Protein AF-A0A8T0CGD7-F1 (afdb_monomer)

InterPro domains:
  IPR018170 Aldo/keto reductase, conserved site [PS00063] (16-31)
  IPR036812 NAD(P)-dependent oxidoreductase domain superfamily [G3DSA:3.20.20.100] (1-77)
  IPR036812 NAD(P)-dependent oxidoreductase domain superfamily [SSF51430] (2-60)

Mean predicted aligned error: 3.88 Å

Sequence (77 aa):
MKVALRWTFEQGACVIVKSFNKERMKENLKILEWELSQEDSDKIKLQIPQRRGCPGDMYVSEDGPYKSLDELWDGDA

pLDDT: mean 94.05, std 4.56, range [63.03, 97.69]

Secondary structure (DSSP, 8-state):
-HHHHHHHHHTT-------S-HHHHHHHHGGGS----HHHHHHHHHHS----S---GGGB-TTSSBSSHHHHTTT--

Foldseek 3Di:
DLVVLLLCVVVVDDDDDDDPDPVVVVVNVCSVVDHDDPVVSVCCVPPDDDDDPCLPVVQADPPHPHPDSCRVVVNPD

Solvent-accessible surface area (backbone atoms only — not comparable to full-atom values): 5057 Å² total; per-residue (Å²): 109,57,67,61,55,34,51,47,41,74,75,71,45,88,81,88,83,88,70,91,48,68,68,58,50,58,56,59,62,54,39,78,79,60,78,80,52,70,69,59,50,49,48,51,68,74,71,53,82,88,74,76,91,73,76,55,66,93,63,42,33,94,91,45,98,19,76,39,58,42,64,68,43,78,66,75,102

Nearest PDB structures (foldseek):
  7mbf-assembly1_A  TM=9.427E-01  e=4.125E-05  Papaver somniferum
  7mbf-assembly5_E  TM=9.319E-01  e=6.958E-05  Papaver somniferum
  3h7u-assembly1_A  TM=9.415E-01  e=4.629E-04  Arabidopsis thaliana
  7mbf-assembly3_C  TM=8.685E-01  e=1.602E-03  Papaver somniferum
  2he5-assembly2_D  TM=8.948E-01  e=8.629E-02  Mus musculus

Structure (mmCIF, N/CA/C/O backbone):
data_AF-A0A8T0CGD7-F1
#
_entry.id   AF-A0A8T0CGD7-F1
#
loop_
_atom_site.group_PDB
_atom_site.id
_atom_site.type_symbol
_atom_site.label_atom_id
_atom_site.label_alt_id
_atom_site.label_comp_id
_atom_site.label_asym_id
_atom_site.label_entity_id
_atom_site.label_seq_id
_atom_site.pdbx_PDB_ins_code
_atom_site.Cartn_x
_atom_site.Cartn_y
_atom_site.Cartn_z
_atom_site.occupancy
_atom_site.B_iso_or_equiv
_atom_site.auth_seq_id
_atom_site.auth_comp_id
_atom_site.auth_asym_id
_atom_site.auth_atom_id
_atom_site.pdbx_PDB_model_num
ATOM 1 N N . MET A 1 1 ? 0.461 2.750 10.970 1.00 81.25 1 MET A N 1
ATOM 2 C CA . MET A 1 1 ? -0.297 1.762 10.167 1.00 81.25 1 MET A CA 1
ATOM 3 C C . MET A 1 1 ? -1.754 2.179 9.997 1.00 81.25 1 MET A C 1
ATOM 5 O O . MET A 1 1 ? -2.137 2.445 8.873 1.00 81.25 1 MET A O 1
ATOM 9 N N . LYS A 1 2 ? -2.540 2.302 11.080 1.00 91.56 2 LYS A N 1
ATOM 10 C CA . LYS A 1 2 ? -3.996 2.568 11.036 1.00 91.56 2 LYS A CA 1
ATOM 11 C C . LYS A 1 2 ? -4.408 3.752 10.150 1.00 91.56 2 LYS A C 1
ATOM 13 O O . LYS A 1 2 ? -5.287 3.581 9.324 1.00 91.56 2 LYS A O 1
ATOM 18 N N . VAL A 1 3 ? -3.727 4.896 10.269 1.00 94.19 3 VAL A N 1
ATOM 19 C CA . VAL A 1 3 ? -3.988 6.095 9.444 1.00 94.19 3 VAL A CA 1
ATOM 20 C C . VAL A 1 3 ? -3.795 5.824 7.952 1.00 94.19 3 VAL A C 1
ATOM 22 O O . VAL A 1 3 ? -4.673 6.142 7.167 1.00 94.19 3 VAL A O 1
ATOM 25 N N . ALA A 1 4 ? -2.697 5.169 7.565 1.00 94.06 4 ALA A N 1
ATOM 26 C CA . ALA A 1 4 ? -2.444 4.826 6.166 1.00 94.06 4 ALA A CA 1
ATOM 27 C C . ALA A 1 4 ? -3.499 3.853 5.614 1.00 94.06 4 ALA A C 1
ATOM 29 O O . ALA A 1 4 ? -4.012 4.066 4.525 1.00 94.06 4 ALA A O 1
ATOM 30 N N . LEU A 1 5 ? -3.869 2.823 6.389 1.00 95.88 5 LEU A N 1
ATOM 31 C CA . LEU A 1 5 ? -4.914 1.874 5.988 1.00 95.88 5 LEU A CA 1
ATOM 32 C C . LEU A 1 5 ? -6.278 2.565 5.841 1.00 95.88 5 LEU A C 1
ATOM 34 O O . LEU A 1 5 ? -6.983 2.308 4.871 1.00 95.88 5 LEU A O 1
ATOM 38 N N . ARG A 1 6 ? -6.635 3.446 6.786 1.00 96.81 6 ARG A N 1
ATOM 39 C CA . ARG A 1 6 ? -7.877 4.222 6.733 1.00 96.81 6 ARG A CA 1
ATOM 40 C C . ARG A 1 6 ? -7.906 5.138 5.515 1.00 96.81 6 ARG A C 1
ATOM 42 O O . ARG A 1 6 ? -8.887 5.123 4.786 1.00 96.81 6 ARG A O 1
ATOM 49 N N . TRP A 1 7 ? -6.823 5.871 5.268 1.00 96.06 7 TRP A N 1
ATOM 50 C CA . TRP A 1 7 ? -6.714 6.749 4.108 1.00 96.06 7 TRP A CA 1
ATOM 51 C C . TRP A 1 7 ? -6.891 5.976 2.795 1.00 96.06 7 TRP A C 1
ATOM 53 O O . TRP A 1 7 ? -7.714 6.362 1.973 1.00 96.06 7 TRP A O 1
ATOM 63 N N . THR A 1 8 ? -6.191 4.846 2.615 1.00 94.75 8 THR A N 1
AT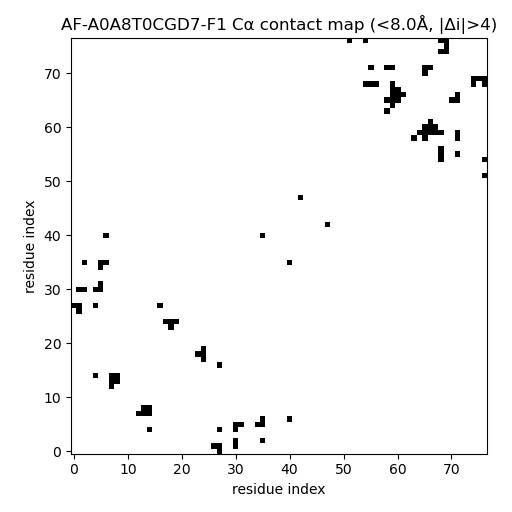OM 64 C CA . THR A 1 8 ? -6.333 4.010 1.409 1.00 94.75 8 THR A CA 1
ATOM 65 C C . THR A 1 8 ? -7.757 3.477 1.245 1.00 94.75 8 THR A C 1
ATOM 67 O O . THR A 1 8 ? -8.278 3.465 0.131 1.00 94.75 8 THR A O 1
ATOM 70 N N . PHE A 1 9 ? -8.399 3.079 2.346 1.00 95.38 9 PHE A N 1
ATOM 71 C CA . PHE A 1 9 ? -9.796 2.651 2.341 1.00 95.38 9 PHE A CA 1
ATOM 72 C C . PHE A 1 9 ? -10.748 3.783 1.910 1.00 95.38 9 PHE A C 1
ATOM 74 O O . PHE A 1 9 ? -11.615 3.560 1.070 1.00 95.38 9 PHE A O 1
ATOM 81 N N . GLU A 1 10 ? -10.556 5.012 2.404 1.00 96.12 10 GLU 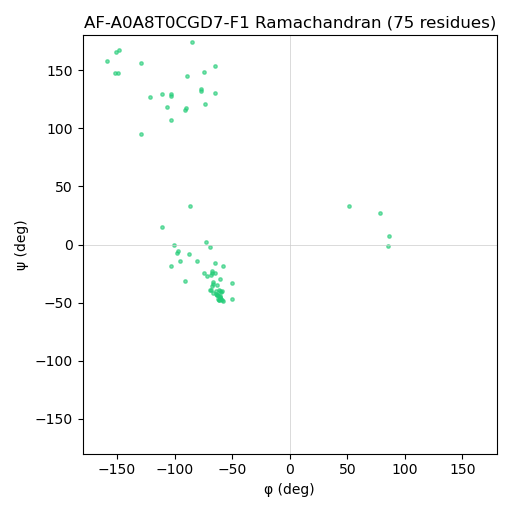A N 1
ATOM 82 C CA . GLU A 1 10 ? -11.353 6.189 2.012 1.00 96.12 10 GLU A CA 1
ATOM 83 C C . GLU A 1 10 ? -11.140 6.628 0.559 1.00 96.12 10 GLU A C 1
ATOM 85 O O . GLU A 1 10 ? -12.044 7.210 -0.033 1.00 96.12 10 GLU A O 1
ATOM 90 N N . GLN A 1 11 ? -9.994 6.305 -0.054 1.00 94.69 11 GLN A N 1
ATOM 91 C CA . GLN A 1 11 ? -9.794 6.495 -1.499 1.00 94.69 11 GLN A CA 1
ATOM 92 C C . GLN A 1 11 ? -10.573 5.470 -2.356 1.00 94.69 11 GLN A C 1
ATOM 94 O O . GLN A 1 11 ? -10.461 5.483 -3.580 1.00 94.69 11 GLN A O 1
ATOM 99 N N . GLY A 1 12 ? -11.352 4.572 -1.738 1.00 94.44 12 GLY A N 1
ATOM 100 C CA . GLY A 1 12 ? -12.180 3.575 -2.422 1.00 94.44 12 GLY A CA 1
ATOM 101 C C . GLY A 1 12 ? -11.455 2.271 -2.766 1.00 94.44 12 GLY A C 1
ATOM 102 O O . GLY A 1 12 ? -12.018 1.421 -3.455 1.00 94.44 12 GLY A O 1
ATOM 103 N N . ALA A 1 13 ? -10.219 2.085 -2.294 1.00 93.62 13 ALA A N 1
ATOM 104 C CA 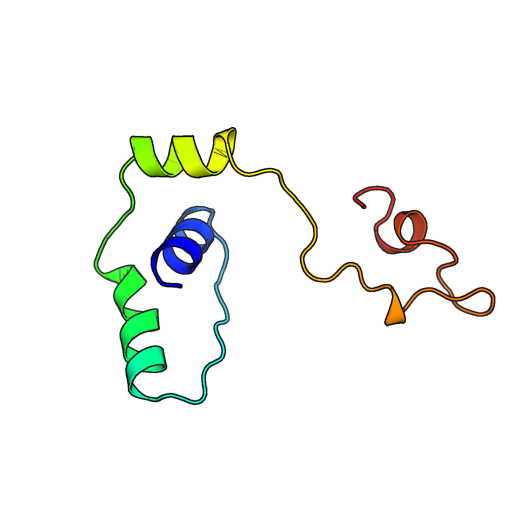. ALA A 1 13 ? -9.450 0.870 -2.535 1.00 93.62 13 ALA A CA 1
ATOM 105 C C . ALA A 1 13 ? -9.703 -0.199 -1.457 1.00 93.62 13 ALA A C 1
ATOM 107 O O . ALA A 1 13 ? -9.834 0.093 -0.266 1.00 93.62 13 ALA A O 1
ATOM 108 N N . CYS A 1 14 ? -9.699 -1.472 -1.864 1.00 91.88 14 CYS A N 1
ATOM 109 C CA . CYS A 1 14 ? -9.669 -2.587 -0.920 1.00 91.88 14 CYS A CA 1
ATOM 110 C C . CYS A 1 14 ? -8.249 -2.762 -0.361 1.00 91.88 14 CYS A C 1
ATOM 112 O O . CYS A 1 14 ? -7.275 -2.789 -1.114 1.00 91.88 14 CYS A O 1
ATOM 114 N N . VAL A 1 15 ? -8.125 -2.887 0.962 1.00 91.75 15 VAL A N 1
ATOM 115 C CA . VAL A 1 15 ? -6.828 -2.900 1.649 1.00 91.75 15 VAL A CA 1
ATOM 116 C C . VAL A 1 15 ? -6.487 -4.307 2.132 1.00 91.75 15 VAL A C 1
ATOM 118 O O . VAL A 1 15 ? -7.168 -4.864 2.991 1.00 91.75 15 VAL A O 1
ATOM 121 N N . ILE A 1 16 ? -5.386 -4.866 1.625 1.00 92.81 16 ILE A N 1
ATOM 122 C CA . ILE A 1 16 ? -4.855 -6.164 2.060 1.00 92.81 16 ILE A CA 1
ATOM 123 C C . ILE A 1 16 ? -3.649 -5.914 2.964 1.00 92.81 16 ILE A C 1
ATOM 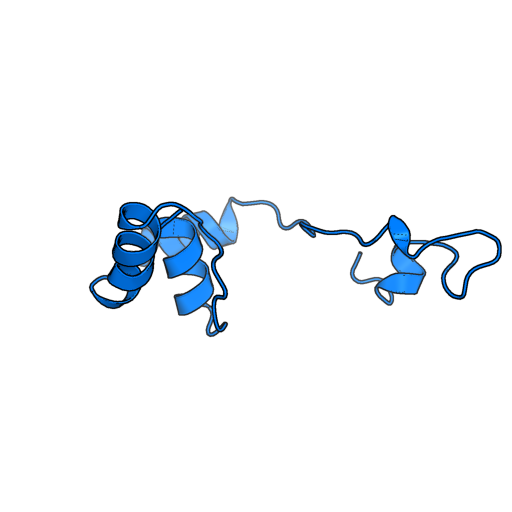125 O O . ILE A 1 16 ? -2.576 -5.528 2.505 1.00 92.81 16 ILE A O 1
ATOM 129 N N . VAL A 1 17 ? -3.815 -6.137 4.270 1.00 92.94 17 VAL A N 1
ATOM 130 C CA . VAL A 1 17 ? -2.756 -5.908 5.262 1.00 92.94 17 VAL A CA 1
ATOM 131 C C . VAL A 1 17 ? -2.245 -7.216 5.855 1.00 92.94 17 VAL A C 1
ATOM 133 O O . VAL A 1 17 ? -3.005 -8.042 6.354 1.00 92.94 17 VAL A O 1
ATOM 136 N N . LYS A 1 18 ? -0.920 -7.387 5.854 1.00 94.12 18 LYS A N 1
ATOM 137 C CA . LYS A 1 18 ? -0.249 -8.576 6.388 1.00 94.12 18 LYS A CA 1
ATOM 138 C C . LYS A 1 18 ? 0.379 -8.299 7.754 1.00 94.12 18 LYS A C 1
ATOM 140 O O . LYS A 1 18 ? 1.156 -7.360 7.921 1.00 94.12 18 LYS A O 1
ATOM 145 N N . SER A 1 19 ? 0.103 -9.158 8.734 1.00 95.56 19 SER A N 1
ATOM 146 C CA . SER A 1 19 ? 0.808 -9.184 10.020 1.00 95.56 19 SER A CA 1
ATOM 147 C C . SER A 1 19 ? 0.805 -10.589 10.614 1.00 95.56 19 SER A C 1
ATOM 149 O O . SER 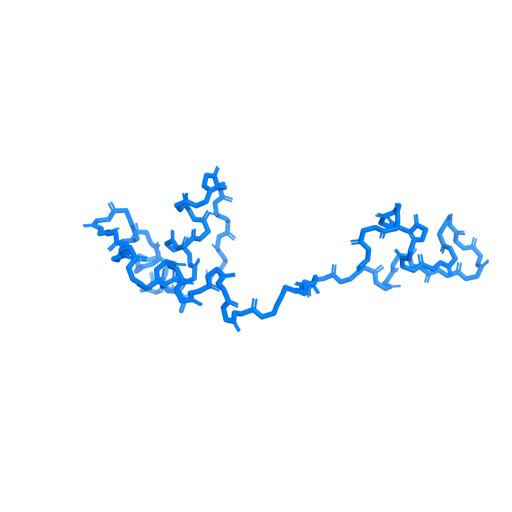A 1 19 ? -0.160 -11.322 10.452 1.00 95.56 19 SER A O 1
ATOM 151 N N . PHE A 1 20 ? 1.865 -10.949 11.338 1.00 96.50 20 PHE A N 1
ATOM 152 C CA . PHE A 1 20 ? 1.904 -12.169 12.157 1.00 96.50 20 PHE A CA 1
ATOM 153 C C . PHE A 1 20 ? 1.581 -11.895 13.634 1.00 96.50 20 PHE A C 1
ATOM 155 O O . PHE A 1 20 ? 1.477 -12.818 14.438 1.00 96.50 20 PHE A O 1
ATOM 162 N N . ASN A 1 21 ? 1.419 -10.623 14.011 1.00 97.19 21 ASN A N 1
ATOM 163 C CA . ASN A 1 21 ? 1.063 -10.231 15.367 1.00 97.19 21 ASN A CA 1
ATOM 164 C C . ASN A 1 21 ? -0.467 -10.156 15.492 1.00 97.19 21 ASN A C 1
ATOM 166 O O . ASN A 1 21 ? -1.110 -9.345 14.825 1.00 97.19 21 ASN A O 1
ATOM 170 N N . LYS A 1 22 ? -1.043 -10.993 16.364 1.00 96.75 22 LYS A N 1
ATOM 171 C CA . LYS A 1 22 ? -2.499 -11.109 16.551 1.00 96.75 22 LYS A CA 1
ATOM 172 C C . LYS A 1 22 ? -3.164 -9.806 16.981 1.00 96.75 22 LYS A C 1
ATOM 174 O O . LYS A 1 22 ? -4.224 -9.475 16.457 1.00 96.75 22 LYS A O 1
ATOM 179 N N . GLU A 1 23 ? -2.538 -9.054 17.876 1.00 96.38 23 GLU A N 1
ATOM 180 C CA . GLU A 1 23 ? -3.092 -7.778 18.329 1.00 96.38 23 GLU A CA 1
ATOM 181 C C . GLU A 1 23 ? -3.057 -6.736 17.209 1.00 96.38 23 GLU A C 1
ATOM 183 O O . GLU A 1 23 ? -4.060 -6.070 16.966 1.00 96.38 23 GLU A O 1
ATOM 188 N N . ARG A 1 24 ? -1.984 -6.698 16.405 1.00 95.50 24 ARG A N 1
ATOM 189 C CA . ARG A 1 24 ? -1.938 -5.842 15.206 1.00 95.50 24 ARG A CA 1
ATOM 190 C C . ARG A 1 24 ? -3.008 -6.206 14.180 1.00 95.50 24 ARG A C 1
ATOM 192 O O . ARG A 1 24 ? -3.583 -5.307 13.579 1.00 95.50 24 ARG A O 1
ATOM 199 N N . MET A 1 25 ? -3.287 -7.495 13.973 1.00 95.00 25 MET A N 1
ATOM 200 C CA . MET A 1 25 ? -4.356 -7.918 13.059 1.00 95.00 25 MET A CA 1
ATOM 201 C C . MET A 1 25 ? -5.720 -7.393 13.514 1.00 95.00 25 MET A C 1
ATOM 203 O O . MET A 1 25 ? -6.423 -6.785 12.712 1.00 95.00 25 MET A O 1
ATOM 207 N N . LYS A 1 26 ? -6.063 -7.546 14.801 1.00 94.25 26 LYS A N 1
ATOM 208 C CA . LYS A 1 26 ? -7.307 -6.994 15.363 1.00 94.25 26 LYS A CA 1
ATOM 209 C C . LYS A 1 26 ? -7.354 -5.474 15.231 1.00 94.25 26 LYS A C 1
ATOM 211 O O . LYS A 1 26 ? -8.359 -4.911 14.821 1.00 94.25 26 LYS A O 1
ATOM 216 N N . GLU A 1 27 ? -6.258 -4.806 15.565 1.00 93.75 27 GLU A N 1
ATOM 217 C CA . GLU A 1 27 ? -6.143 -3.353 15.497 1.00 93.75 27 GLU A CA 1
ATOM 218 C C . GLU A 1 27 ? -6.280 -2.784 14.083 1.00 93.75 27 GLU A C 1
ATOM 220 O O . GLU A 1 27 ? -6.820 -1.690 13.928 1.00 93.75 27 GLU A O 1
ATOM 225 N N . ASN A 1 28 ? -5.803 -3.499 13.064 1.00 94.94 28 ASN A N 1
ATOM 226 C CA . ASN A 1 28 ? -5.930 -3.080 11.671 1.00 94.94 28 ASN A CA 1
ATOM 227 C C . ASN A 1 28 ? -7.382 -3.129 11.172 1.00 94.94 28 ASN A C 1
ATOM 229 O O . ASN A 1 28 ? -7.721 -2.369 10.274 1.00 94.94 28 ASN A O 1
ATOM 233 N N . LEU A 1 29 ? -8.239 -3.978 11.752 1.00 93.19 29 LEU A N 1
ATOM 234 C CA . LEU A 1 29 ? -9.664 -4.047 11.398 1.00 93.19 29 LEU A CA 1
ATOM 235 C C . LEU A 1 29 ? -10.468 -2.863 11.955 1.00 93.19 29 LEU A C 1
ATOM 237 O O . LEU A 1 29 ? -11.482 -2.480 11.378 1.00 93.19 29 LEU A O 1
ATOM 241 N N . LYS A 1 30 ? -9.986 -2.228 13.030 1.00 95.44 30 LYS A N 1
ATOM 242 C CA . LYS A 1 30 ? -10.662 -1.094 13.684 1.00 95.44 30 LYS A CA 1
ATOM 243 C C . LYS A 1 30 ? -10.672 0.194 12.857 1.00 95.44 30 LYS A C 1
ATOM 245 O O . LYS A 1 30 ? -11.230 1.192 13.291 1.00 95.44 30 LYS A O 1
ATOM 250 N N . ILE A 1 31 ? -10.056 0.212 11.674 1.00 95.25 31 ILE A N 1
ATOM 251 C CA . ILE A 1 31 ? -10.110 1.365 10.757 1.00 95.25 31 ILE A CA 1
ATOM 252 C C . ILE A 1 31 ? -11.525 1.645 10.232 1.00 95.25 31 ILE A C 1
ATOM 254 O O . ILE A 1 31 ? -11.776 2.715 9.692 1.00 95.25 31 ILE A O 1
ATOM 258 N N . LEU A 1 32 ? -12.446 0.689 10.369 1.00 92.69 32 LEU A N 1
ATOM 259 C CA . LEU A 1 32 ? -13.841 0.849 9.959 1.00 92.69 32 LEU A CA 1
ATOM 260 C C . LEU A 1 32 ? -14.677 1.618 10.994 1.00 92.69 32 LEU A C 1
ATOM 262 O O . LEU A 1 32 ? -15.778 2.050 10.680 1.00 92.69 32 LEU A O 1
ATOM 266 N N . GLU A 1 33 ? -14.166 1.783 12.216 1.00 96.44 33 GLU A N 1
ATOM 267 C CA . GLU A 1 33 ? -14.893 2.385 13.343 1.00 96.44 33 GLU A CA 1
ATOM 268 C C . GLU A 1 33 ? -14.761 3.917 13.403 1.00 96.44 33 GLU A C 1
ATOM 270 O O . GLU A 1 33 ? -15.407 4.559 14.227 1.00 96.44 33 GLU A O 1
ATOM 275 N N . TRP A 1 34 ? -13.904 4.513 12.574 1.00 95.81 34 TRP A N 1
ATOM 276 C CA . TRP A 1 34 ? -13.615 5.947 12.570 1.00 95.81 34 TRP A CA 1
ATOM 277 C C . TRP A 1 34 ? -13.207 6.409 11.169 1.00 95.81 34 TRP A C 1
ATOM 279 O O . TRP A 1 34 ? -12.879 5.588 10.314 1.00 95.81 34 TRP A O 1
ATOM 289 N N . GLU A 1 35 ? -13.208 7.718 10.948 1.00 96.62 35 GLU A N 1
ATOM 290 C CA . GLU A 1 35 ? -12.860 8.360 9.677 1.00 96.62 35 GLU A CA 1
ATOM 291 C C . GLU A 1 35 ? -11.823 9.466 9.874 1.00 96.62 35 GLU A C 1
ATOM 293 O O . GLU A 1 35 ? -11.667 9.995 10.980 1.00 96.62 35 GLU A O 1
ATOM 298 N N . LEU A 1 36 ? -11.072 9.784 8.818 1.00 97.19 36 LEU A N 1
ATOM 299 C CA . LEU A 1 36 ? -10.153 10.916 8.859 1.00 97.19 36 LEU A CA 1
ATOM 300 C C . LEU A 1 36 ? -10.932 12.224 8.771 1.00 97.19 36 LEU A C 1
ATOM 302 O O . LEU A 1 36 ? -11.959 12.325 8.104 1.00 97.19 36 LEU A O 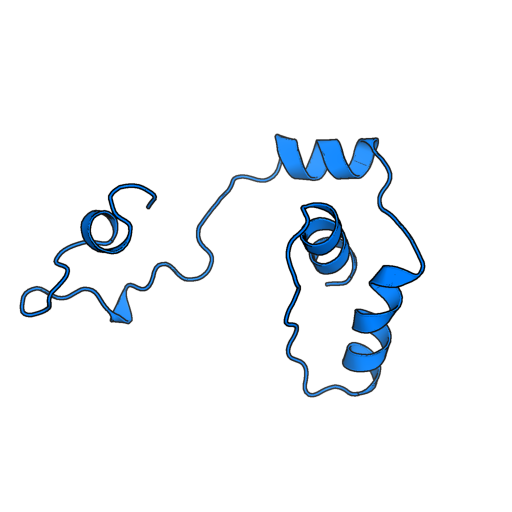1
ATOM 306 N N . SER A 1 37 ? -10.399 13.259 9.417 1.00 97.69 37 SER A N 1
ATOM 307 C CA . SER A 1 37 ? -10.898 14.607 9.184 1.00 97.69 37 SER A CA 1
ATOM 308 C C . SER A 1 37 ? -10.607 15.025 7.737 1.00 97.69 37 SER A C 1
ATOM 310 O O . SER A 1 37 ? -9.638 14.565 7.118 1.00 97.69 37 SER A O 1
ATOM 312 N N . GLN A 1 38 ? -11.420 15.934 7.195 1.00 96.94 38 GLN A N 1
ATOM 313 C CA . GLN A 1 38 ? -11.163 16.493 5.866 1.00 96.94 38 GLN A CA 1
ATOM 314 C C . GLN A 1 38 ? -9.792 17.184 5.815 1.00 96.94 38 GLN A C 1
ATOM 316 O O . GLN A 1 38 ? -9.048 17.008 4.858 1.00 96.94 38 GLN A O 1
ATOM 321 N N . GLU A 1 39 ? -9.422 17.896 6.883 1.00 97.56 39 GLU A N 1
ATOM 322 C CA . GLU A 1 39 ? -8.131 18.577 6.990 1.00 97.56 39 GLU A CA 1
ATOM 323 C C . GLU A 1 39 ? -6.951 17.595 6.909 1.00 97.56 39 GLU A C 1
ATOM 325 O O . GLU A 1 39 ? -5.988 17.840 6.180 1.00 97.56 39 GLU A O 1
ATOM 330 N N . ASP A 1 40 ? -7.013 16.468 7.622 1.00 96.62 40 ASP A N 1
ATOM 331 C CA . ASP A 1 40 ? -5.957 15.451 7.573 1.00 96.62 40 ASP A CA 1
ATOM 332 C C . ASP A 1 40 ? -5.903 14.758 6.211 1.00 96.62 40 ASP A C 1
ATOM 334 O O . ASP A 1 40 ? -4.816 14.509 5.682 1.00 96.62 40 ASP A O 1
ATOM 338 N N . SER A 1 41 ? -7.066 14.495 5.615 1.00 95.75 41 SER A N 1
ATOM 339 C CA . SER A 1 41 ? -7.173 13.925 4.270 1.00 95.75 41 SER A CA 1
ATOM 340 C C . SER A 1 41 ? -6.529 14.836 3.224 1.00 95.75 41 SER A C 1
ATOM 342 O O . SER A 1 41 ? -5.744 14.371 2.392 1.00 95.75 41 SER A O 1
ATOM 344 N N . ASP A 1 42 ? -6.789 16.141 3.310 1.00 96.19 42 ASP A N 1
ATOM 345 C CA . ASP A 1 42 ? -6.217 17.146 2.417 1.00 96.19 42 ASP A CA 1
ATOM 346 C C . ASP A 1 42 ? -4.704 17.280 2.619 1.00 96.19 42 ASP A C 1
ATOM 348 O O . ASP A 1 42 ? -3.952 17.324 1.641 1.00 96.19 42 ASP A O 1
ATOM 352 N N . LYS A 1 43 ? -4.223 17.263 3.871 1.00 96.50 43 LYS A N 1
ATOM 353 C CA . LYS A 1 43 ? -2.781 17.257 4.172 1.00 96.50 43 LYS A CA 1
ATOM 354 C C . LYS A 1 43 ? -2.085 16.055 3.544 1.00 96.50 43 LYS A C 1
ATOM 356 O O . LYS A 1 43 ? -1.056 16.229 2.894 1.00 96.50 43 LYS A O 1
ATOM 361 N N . ILE A 1 44 ? -2.640 14.851 3.700 1.00 95.50 44 ILE A N 1
ATOM 362 C CA . ILE A 1 44 ? -2.067 13.628 3.121 1.00 95.50 44 ILE A CA 1
ATOM 363 C C . ILE A 1 44 ? -2.022 13.736 1.594 1.00 95.50 44 ILE A C 1
ATOM 365 O O . ILE A 1 44 ? -0.978 13.485 0.991 1.00 95.50 44 ILE A O 1
ATOM 369 N N . LYS A 1 45 ? -3.130 14.152 0.973 1.00 94.00 45 LYS A N 1
ATOM 370 C CA . LYS A 1 45 ? -3.250 14.257 -0.485 1.00 94.00 45 LYS A CA 1
ATOM 371 C C . LYS A 1 45 ? -2.296 15.289 -1.092 1.00 94.00 45 LYS A C 1
ATOM 373 O O . LYS A 1 45 ? -1.752 15.046 -2.164 1.00 94.00 45 LYS A O 1
ATOM 378 N N . LEU A 1 46 ? -2.114 16.437 -0.438 1.00 95.56 46 LEU A N 1
ATOM 379 C CA . LEU A 1 46 ? -1.353 17.562 -0.990 1.00 95.56 46 LEU A CA 1
ATOM 380 C C . LEU A 1 46 ? 0.135 17.531 -0.631 1.00 95.56 46 LEU A C 1
ATOM 382 O O . LEU A 1 46 ? 0.951 18.025 -1.404 1.00 95.56 46 LEU A O 1
ATOM 386 N N . GLN A 1 47 ? 0.497 17.001 0.540 1.00 96.12 47 GLN A N 1
ATOM 387 C CA . GLN A 1 47 ? 1.858 17.142 1.071 1.00 96.12 47 GLN A CA 1
ATOM 388 C C . GLN A 1 47 ? 2.714 15.884 0.913 1.00 96.12 47 GLN A C 1
ATOM 390 O O . GLN A 1 47 ? 3.938 15.978 1.002 1.00 96.12 47 GLN A O 1
ATOM 395 N N . ILE A 1 48 ? 2.112 14.709 0.686 1.00 94.00 48 ILE A N 1
ATOM 396 C CA . ILE A 1 48 ? 2.876 13.467 0.541 1.00 94.00 48 ILE A CA 1
ATOM 397 C C . ILE A 1 48 ? 3.229 13.237 -0.936 1.00 94.00 48 ILE A C 1
ATOM 399 O O . ILE A 1 48 ? 2.329 13.007 -1.751 1.00 94.00 48 ILE A O 1
ATOM 403 N N . PRO A 1 49 ? 4.526 13.242 -1.300 1.00 94.00 49 PRO A N 1
ATOM 404 C CA . PRO A 1 49 ? 4.942 12.955 -2.664 1.00 94.00 49 PRO A CA 1
ATOM 405 C C . PRO A 1 49 ? 4.600 11.509 -3.031 1.00 94.00 49 PRO A C 1
ATOM 407 O O . PRO A 1 49 ? 4.929 10.573 -2.298 1.00 94.00 49 PRO A O 1
ATOM 410 N N . GLN A 1 50 ? 3.958 11.332 -4.184 1.00 90.94 50 GL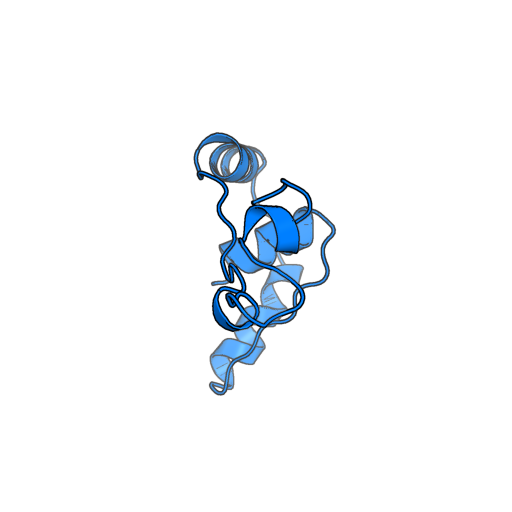N A N 1
ATOM 411 C CA . GLN A 1 50 ? 3.570 10.016 -4.680 1.00 90.94 50 GLN A CA 1
ATOM 412 C C . GLN A 1 50 ? 4.781 9.285 -5.256 1.00 90.94 50 GLN A C 1
ATOM 414 O O . GLN A 1 50 ? 5.581 9.869 -5.986 1.00 90.94 50 GLN A O 1
ATOM 419 N N . ARG A 1 51 ? 4.927 8.011 -4.886 1.00 90.44 51 ARG A N 1
ATOM 420 C CA . ARG A 1 51 ? 5.973 7.109 -5.381 1.00 90.44 51 ARG A CA 1
ATOM 421 C C . ARG A 1 51 ? 5.455 5.679 -5.391 1.00 90.44 51 ARG A C 1
ATOM 423 O O . ARG A 1 51 ? 4.704 5.281 -4.498 1.00 90.44 51 ARG A O 1
ATOM 430 N N . ARG A 1 52 ? 5.919 4.882 -6.350 1.00 91.94 52 ARG A N 1
ATOM 431 C CA . ARG A 1 52 ? 5.623 3.451 -6.409 1.00 91.94 52 ARG A CA 1
ATOM 432 C C . ARG A 1 52 ? 6.410 2.699 -5.332 1.00 91.94 52 ARG A C 1
ATOM 434 O O . ARG A 1 52 ? 7.636 2.735 -5.305 1.00 91.94 52 ARG A O 1
ATOM 441 N N . GLY A 1 53 ? 5.707 2.012 -4.429 1.00 91.44 53 GLY A N 1
ATOM 442 C CA . GLY A 1 53 ? 6.337 1.277 -3.320 1.00 91.44 53 GLY A CA 1
ATOM 443 C C . GLY A 1 53 ? 7.080 0.004 -3.748 1.00 91.44 53 GLY A C 1
ATOM 444 O O . GLY A 1 53 ? 8.030 -0.400 -3.087 1.00 91.44 53 GLY A O 1
ATOM 445 N N . CYS A 1 54 ? 6.661 -0.616 -4.854 1.00 92.75 54 CYS A N 1
ATOM 446 C CA . CYS A 1 54 ? 7.332 -1.750 -5.485 1.00 92.75 54 CYS A CA 1
ATOM 447 C C . CYS A 1 54 ? 7.506 -1.434 -6.978 1.00 92.75 54 CYS A C 1
ATOM 449 O O . CYS A 1 54 ? 6.560 -1.620 -7.745 1.00 92.75 54 CYS A O 1
ATOM 451 N N . PRO A 1 55 ? 8.671 -0.899 -7.385 1.00 93.38 55 PRO A N 1
ATOM 452 C CA . PRO A 1 55 ? 8.929 -0.547 -8.778 1.00 93.38 55 PRO A CA 1
ATOM 453 C C . PRO A 1 55 ? 8.950 -1.758 -9.710 1.00 93.38 55 PRO A C 1
ATOM 455 O O . PRO A 1 55 ? 8.665 -1.607 -10.885 1.00 93.38 55 PRO A O 1
ATOM 458 N N . GLY A 1 56 ? 9.240 -2.959 -9.205 1.00 95.12 56 GLY A N 1
ATOM 459 C CA . GLY A 1 56 ? 9.289 -4.158 -10.043 1.00 95.12 56 GLY A CA 1
ATOM 460 C C . GLY A 1 56 ? 10.583 -4.279 -10.847 1.00 95.12 56 GLY A C 1
ATOM 461 O O . GLY A 1 56 ? 10.591 -4.934 -11.881 1.00 95.12 56 GLY A O 1
ATOM 462 N N . ASP A 1 57 ? 11.680 -3.702 -10.353 1.00 94.38 57 ASP A N 1
ATOM 463 C CA . ASP A 1 57 ? 13.036 -3.822 -10.909 1.00 94.38 57 ASP A CA 1
ATOM 464 C C . ASP A 1 57 ? 13.442 -5.282 -11.171 1.00 94.38 57 ASP A C 1
ATOM 466 O O . ASP A 1 57 ? 14.078 -5.585 -12.173 1.00 94.38 57 ASP A O 1
ATOM 470 N N . MET A 1 58 ? 12.968 -6.205 -10.333 1.00 94.69 58 MET A N 1
ATOM 471 C CA . MET A 1 58 ? 13.127 -7.653 -10.495 1.00 94.69 58 MET A CA 1
ATOM 472 C C . MET A 1 58 ? 12.565 -8.236 -11.807 1.00 94.69 58 MET A C 1
ATOM 474 O O . MET A 1 58 ? 12.920 -9.358 -12.162 1.00 94.69 58 MET A O 1
ATOM 478 N N . TYR A 1 59 ? 11.680 -7.516 -12.503 1.00 94.88 59 TYR A N 1
ATOM 479 C CA . TYR A 1 59 ? 11.092 -7.924 -13.785 1.00 94.88 59 TYR A CA 1
ATOM 480 C C . TYR A 1 59 ? 11.752 -7.247 -14.996 1.00 94.88 59 TYR A C 1
ATOM 482 O O . TYR A 1 59 ? 11.35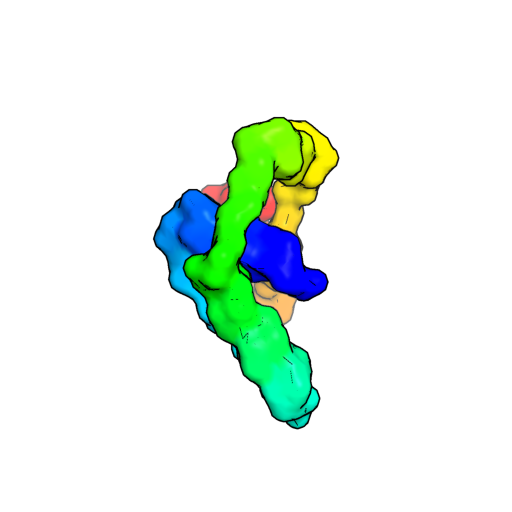5 -7.520 -16.129 1.00 94.88 59 TYR A O 1
ATOM 490 N N . VAL A 1 60 ? 12.747 -6.382 -14.770 1.00 96.69 60 VAL A N 1
ATOM 491 C CA . VAL A 1 60 ? 13.454 -5.635 -15.814 1.00 96.69 60 VAL A CA 1
ATOM 492 C C . VAL A 1 60 ? 14.815 -6.273 -16.070 1.00 96.69 60 VAL A C 1
ATOM 494 O O . VAL A 1 60 ? 15.605 -6.474 -15.148 1.00 96.69 60 VAL A O 1
ATOM 497 N N . SER A 1 61 ? 15.114 -6.585 -17.330 1.00 97.00 61 SER A N 1
ATOM 498 C CA . SER A 1 61 ? 16.437 -7.074 -17.724 1.00 97.00 61 SER A CA 1
ATOM 499 C C . SER A 1 61 ? 16.707 -6.872 -19.212 1.00 97.00 61 SER A C 1
ATOM 501 O O . SER A 1 61 ? 15.787 -6.791 -20.027 1.00 97.00 61 SER A O 1
ATOM 503 N N . GLU A 1 62 ? 17.988 -6.843 -19.587 1.00 95.12 62 GLU A N 1
ATOM 504 C CA . GLU A 1 62 ? 18.404 -6.687 -20.988 1.00 95.12 62 GLU A CA 1
ATOM 505 C C . GLU A 1 62 ? 17.905 -7.813 -21.895 1.00 95.12 62 GLU A C 1
ATOM 507 O O . GLU A 1 62 ? 17.625 -7.560 -23.062 1.00 95.12 62 GLU A O 1
ATOM 512 N N . ASP A 1 63 ? 17.717 -9.024 -21.369 1.00 96.44 63 ASP A N 1
ATOM 513 C CA . ASP A 1 63 ? 17.189 -10.178 -22.111 1.00 96.44 63 ASP A CA 1
ATOM 514 C C . ASP A 1 63 ? 15.677 -10.391 -21.892 1.00 96.44 63 ASP A C 1
ATOM 516 O O . ASP A 1 63 ? 15.056 -11.226 -22.547 1.00 96.44 63 ASP A O 1
ATOM 520 N N . GLY A 1 64 ? 15.065 -9.633 -20.977 1.00 95.00 64 GLY A N 1
ATOM 521 C CA . GLY A 1 64 ? 13.671 -9.782 -20.559 1.00 95.00 64 GLY A CA 1
ATOM 522 C C . GLY A 1 64 ? 12.666 -9.055 -21.456 1.00 95.00 64 GLY A C 1
ATOM 523 O O . GLY A 1 64 ? 13.051 -8.324 -22.366 1.00 95.00 64 GLY A O 1
ATOM 524 N N . PRO A 1 65 ? 11.357 -9.229 -21.217 1.00 96.00 65 PRO A N 1
ATOM 525 C CA . PRO A 1 65 ? 10.321 -8.554 -21.999 1.00 96.00 65 PRO A CA 1
ATOM 526 C C . PRO A 1 65 ? 10.290 -7.031 -21.788 1.00 96.00 65 PRO A C 1
ATOM 528 O O . PRO A 1 65 ? 9.830 -6.327 -22.679 1.00 96.00 65 PRO A O 1
ATOM 531 N N . TYR A 1 66 ? 10.804 -6.532 -20.660 1.00 97.19 66 TYR A N 1
ATOM 532 C CA . TYR A 1 66 ? 10.875 -5.107 -20.328 1.00 97.19 66 TYR A CA 1
ATOM 533 C C . TYR A 1 66 ? 12.329 -4.699 -20.085 1.00 97.19 66 TYR A C 1
ATOM 535 O O . TYR A 1 66 ? 13.018 -5.324 -19.272 1.00 97.19 66 TYR A O 1
ATOM 543 N N . LYS A 1 67 ? 12.796 -3.656 -20.779 1.00 95.81 67 LYS A N 1
ATOM 544 C CA . LYS A 1 67 ? 14.178 -3.150 -20.698 1.00 95.81 67 LYS A CA 1
ATOM 545 C C . LYS A 1 67 ? 14.334 -1.996 -19.711 1.00 95.81 67 LYS A C 1
ATOM 547 O O . LYS A 1 67 ? 15.452 -1.659 -19.331 1.00 95.81 67 LYS A O 1
ATOM 552 N N . SER A 1 68 ? 13.228 -1.401 -19.274 1.00 95.31 68 SER A N 1
ATOM 553 C CA . SER A 1 68 ? 13.207 -0.314 -18.296 1.00 95.31 68 SER A CA 1
ATOM 554 C C . SER A 1 68 ? 11.944 -0.359 -17.430 1.00 95.31 68 SER A C 1
ATOM 556 O O . SER A 1 68 ? 10.986 -1.071 -17.736 1.00 95.31 68 SER A O 1
ATOM 558 N N . LEU A 1 69 ? 11.936 0.415 -16.340 1.00 94.62 69 LEU A N 1
ATOM 559 C CA . LEU A 1 69 ? 10.731 0.611 -15.525 1.00 94.62 69 LEU A CA 1
ATOM 560 C C . LEU A 1 69 ? 9.640 1.369 -16.289 1.00 94.62 69 LEU A C 1
ATOM 562 O O . LEU A 1 69 ? 8.464 1.083 -16.087 1.00 94.62 69 LEU A O 1
ATOM 566 N N . ASP A 1 70 ? 10.023 2.280 -17.184 1.00 94.44 70 ASP A N 1
ATOM 567 C CA . ASP A 1 70 ? 9.075 3.015 -18.025 1.00 94.44 70 ASP A CA 1
ATOM 568 C C . ASP A 1 70 ? 8.335 2.065 -18.969 1.00 94.44 70 ASP A C 1
ATOM 570 O O . ASP A 1 70 ? 7.122 2.164 -19.101 1.00 94.44 70 ASP A O 1
ATOM 574 N N . GLU A 1 71 ? 9.037 1.101 -19.575 1.00 95.62 71 GLU A N 1
ATOM 575 C CA . GLU A 1 71 ? 8.406 0.063 -20.400 1.00 95.62 71 GLU A CA 1
ATOM 576 C C . GLU A 1 71 ? 7.531 -0.886 -19.574 1.00 95.62 71 GLU A C 1
ATOM 578 O O . GLU A 1 71 ? 6.494 -1.333 -20.052 1.00 95.62 71 GLU A O 1
ATOM 583 N N . LEU A 1 72 ? 7.931 -1.204 -18.337 1.00 95.88 72 LEU A N 1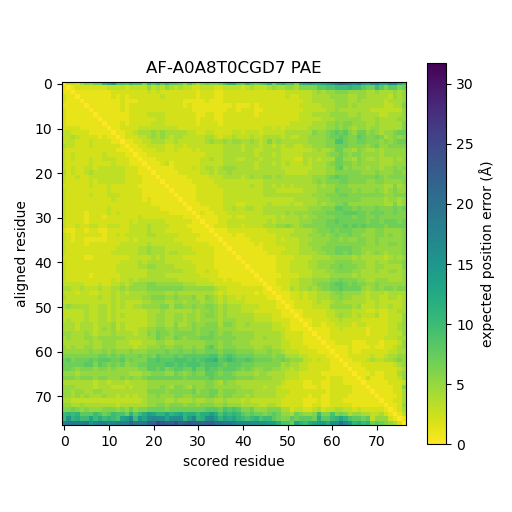
ATOM 584 C CA . LEU A 1 72 ? 7.144 -2.061 -17.444 1.00 95.88 72 LEU A CA 1
ATOM 585 C C . LEU A 1 72 ? 5.823 -1.401 -17.015 1.00 95.88 72 LEU A C 1
ATOM 587 O O . LEU A 1 72 ? 4.833 -2.099 -16.796 1.00 95.88 72 LEU A O 1
ATOM 591 N N . TRP A 1 73 ? 5.818 -0.077 -16.860 1.00 94.94 73 TRP A N 1
ATOM 592 C CA . TRP A 1 73 ? 4.679 0.694 -16.358 1.00 94.94 73 TRP A CA 1
ATOM 593 C C . TRP A 1 73 ? 4.022 1.590 -17.408 1.00 94.94 73 TRP A C 1
ATOM 595 O O . TRP A 1 73 ? 3.272 2.485 -17.033 1.00 94.94 73 TRP A O 1
ATOM 605 N N . ASP A 1 74 ? 4.300 1.378 -18.694 1.00 93.62 74 ASP A N 1
ATOM 606 C CA . ASP A 1 74 ? 3.752 2.167 -19.806 1.00 93.62 74 ASP A CA 1
ATOM 607 C C . ASP A 1 74 ? 3.933 3.697 -19.642 1.00 93.62 74 ASP A C 1
ATOM 609 O O . ASP A 1 74 ? 3.103 4.495 -20.076 1.00 93.62 74 ASP A O 1
ATOM 613 N N . GLY A 1 75 ? 5.032 4.123 -19.011 1.00 86.44 75 GLY A N 1
ATOM 614 C CA . GLY A 1 75 ? 5.341 5.531 -18.737 1.00 86.44 75 GLY A CA 1
ATOM 615 C C . GLY A 1 75 ? 4.734 6.107 -17.449 1.00 86.44 75 GLY A C 1
ATOM 616 O O . GLY A 1 75 ? 5.034 7.253 -17.118 1.00 86.44 75 GLY A O 1
ATOM 617 N N . ASP A 1 76 ? 3.965 5.326 -16.681 1.00 81.44 76 ASP A N 1
ATOM 618 C CA . ASP A 1 76 ? 3.456 5.693 -15.345 1.00 81.44 76 ASP A CA 1
ATOM 619 C C . ASP A 1 76 ? 4.464 5.353 -14.218 1.00 81.44 76 ASP A C 1
ATOM 621 O O . ASP A 1 76 ? 4.079 4.933 -13.113 1.00 81.44 76 ASP A O 1
ATOM 625 N N . ALA A 1 77 ? 5.766 5.442 -14.507 1.00 63.03 77 ALA A N 1
ATOM 626 C CA . ALA A 1 77 ? 6.840 5.061 -13.585 1.00 63.03 77 ALA A CA 1
ATOM 627 C C . ALA A 1 77 ? 6.966 6.001 -12.371 1.00 63.03 77 ALA A C 1
ATOM 629 O O . ALA A 1 77 ? 6.938 7.242 -12.538 1.00 63.03 77 ALA A O 1
#

Radius of gyration: 16.91 Å; Cα contacts (8 Å, |Δi|>4): 54; chains: 1; bounding box: 33×31×40 Å

Organism: NCBI:txid360336